Protein AF-A0A7V8VI60-F1 (afdb_monomer_lite)

Structure (mmCIF, N/CA/C/O backbone):
data_AF-A0A7V8VI60-F1
#
_entry.id   AF-A0A7V8VI60-F1
#
loop_
_atom_site.group_PDB
_atom_site.id
_atom_site.type_symbol
_atom_site.label_atom_id
_atom_site.label_alt_id
_atom_site.label_comp_id
_atom_site.label_asym_id
_atom_site.label_entity_id
_atom_site.label_seq_id
_atom_site.pdbx_PDB_ins_code
_atom_site.Cartn_x
_atom_site.Cartn_y
_atom_site.Cartn_z
_atom_site.occupancy
_atom_site.B_iso_or_equiv
_atom_site.auth_seq_id
_atom_site.auth_comp_id
_atom_site.auth_asym_id
_atom_site.auth_atom_id
_atom_site.pdbx_PDB_model_num
ATOM 1 N N . GLY A 1 1 ? 28.526 -12.604 1.027 1.00 31.72 1 GLY A N 1
ATOM 2 C CA . GLY A 1 1 ? 28.365 -12.811 -0.422 1.00 31.72 1 GLY A CA 1
ATOM 3 C C . GLY A 1 1 ? 26.892 -12.717 -0.727 1.00 31.72 1 GLY A C 1
ATOM 4 O O . GLY A 1 1 ? 26.138 -13.448 -0.111 1.00 31.72 1 GLY A O 1
ATOM 5 N N . GLY A 1 2 ? 26.497 -11.759 -1.559 1.00 35.31 2 GLY A N 1
ATOM 6 C CA . GLY A 1 2 ? 25.104 -11.346 -1.760 1.00 35.31 2 GLY A CA 1
ATOM 7 C C . GLY A 1 2 ? 25.076 -9.830 -1.898 1.00 35.31 2 GLY A C 1
ATOM 8 O O . GLY A 1 2 ? 24.740 -9.127 -0.954 1.00 35.31 2 GLY A O 1
ATOM 9 N N . GLY A 1 3 ? 25.622 -9.332 -3.011 1.00 32.50 3 GLY A N 1
ATOM 10 C CA . GLY A 1 3 ? 25.803 -7.905 -3.253 1.00 32.50 3 GLY A CA 1
ATOM 11 C C . GLY A 1 3 ? 24.458 -7.230 -3.470 1.00 32.50 3 GLY A C 1
ATOM 12 O O . GLY A 1 3 ? 23.888 -7.328 -4.548 1.00 32.50 3 GLY A O 1
ATOM 13 N N . VAL A 1 4 ? 23.960 -6.555 -2.440 1.00 41.12 4 VAL A N 1
ATOM 14 C CA . VAL A 1 4 ? 22.819 -5.651 -2.553 1.00 41.12 4 VAL A CA 1
ATOM 15 C C . VAL A 1 4 ? 23.337 -4.352 -3.168 1.00 41.12 4 VAL A C 1
ATOM 17 O O . VAL A 1 4 ? 24.054 -3.601 -2.511 1.00 41.12 4 VAL A O 1
ATOM 20 N N . SER A 1 5 ? 23.0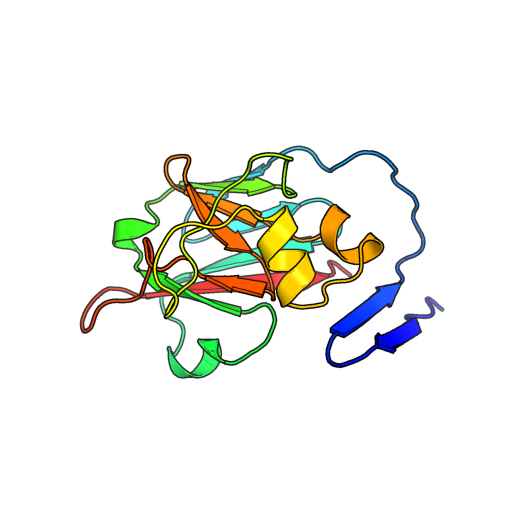22 -4.106 -4.441 1.00 39.38 5 SER A N 1
ATOM 21 C CA . SER A 1 5 ? 23.347 -2.836 -5.094 1.00 39.38 5 SER A CA 1
ATOM 22 C C . SER A 1 5 ? 22.172 -1.877 -4.917 1.00 39.38 5 SER A C 1
ATOM 24 O O . SER A 1 5 ? 21.058 -2.164 -5.359 1.00 39.38 5 SER A O 1
ATOM 26 N N . ALA A 1 6 ? 22.411 -0.766 -4.220 1.00 37.47 6 ALA A N 1
ATOM 27 C CA . ALA A 1 6 ? 21.451 0.319 -4.072 1.00 37.47 6 ALA A CA 1
ATOM 28 C C . ALA A 1 6 ? 21.671 1.317 -5.213 1.00 37.47 6 ALA A C 1
ATOM 30 O O . ALA A 1 6 ? 22.676 2.027 -5.235 1.00 37.47 6 ALA A O 1
ATOM 31 N N . ILE A 1 7 ? 20.740 1.372 -6.163 1.00 48.44 7 ILE A N 1
ATOM 32 C CA . ILE A 1 7 ? 20.750 2.409 -7.200 1.00 48.44 7 ILE A CA 1
ATOM 33 C C . ILE A 1 7 ? 19.822 3.519 -6.714 1.00 48.44 7 ILE A C 1
ATOM 35 O O . ILE A 1 7 ? 18.622 3.302 -6.535 1.00 48.44 7 ILE A O 1
ATOM 39 N N . CYS A 1 8 ? 20.402 4.685 -6.437 1.00 34.09 8 CYS A N 1
ATOM 40 C CA . CYS A 1 8 ? 19.669 5.879 -6.040 1.00 34.09 8 CYS A CA 1
ATOM 41 C C . CYS A 1 8 ? 19.384 6.705 -7.297 1.00 34.09 8 CYS A C 1
ATOM 43 O O . CYS A 1 8 ? 20.274 7.379 -7.811 1.00 34.09 8 CYS A O 1
ATOM 45 N N . GLU A 1 9 ? 18.151 6.650 -7.794 1.00 41.59 9 GLU A N 1
ATOM 46 C CA . GLU A 1 9 ? 17.659 7.601 -8.793 1.00 41.59 9 GLU A CA 1
ATOM 47 C C . GLU A 1 9 ? 16.577 8.461 -8.134 1.00 41.59 9 GLU A C 1
ATOM 49 O O . GLU A 1 9 ? 15.526 7.969 -7.725 1.00 41.59 9 GLU A O 1
ATOM 54 N N . SER A 1 10 ? 16.874 9.754 -7.980 1.00 42.53 10 SER A N 1
ATOM 55 C CA . SER A 1 10 ? 15.921 10.826 -7.655 1.00 42.53 10 SER A CA 1
ATOM 56 C C . SER A 1 10 ? 14.887 10.493 -6.562 1.00 42.53 10 SER A C 1
ATOM 58 O O . SER A 1 10 ? 13.686 10.655 -6.770 1.00 42.53 10 SER A O 1
ATOM 60 N N . GLY A 1 11 ? 15.343 10.034 -5.390 1.00 53.34 11 GLY A N 1
ATOM 61 C CA . GLY A 1 11 ? 14.484 9.778 -4.222 1.00 53.34 11 GLY A CA 1
ATOM 62 C C . GLY A 1 11 ? 13.879 8.371 -4.137 1.00 53.34 11 GLY A C 1
ATOM 63 O O . GLY A 1 11 ? 13.184 8.077 -3.167 1.00 53.34 11 GLY A O 1
ATOM 64 N N . TRP A 1 12 ? 14.175 7.487 -5.094 1.00 53.03 12 TRP A N 1
ATOM 65 C CA . TRP A 1 12 ? 13.816 6.069 -5.044 1.00 53.03 12 TRP A CA 1
ATOM 66 C C . TRP A 1 12 ? 15.060 5.220 -4.771 1.00 53.03 12 TRP A C 1
ATOM 68 O O . TRP A 1 12 ? 16.026 5.256 -5.532 1.00 53.03 12 TRP A O 1
ATOM 78 N N . VAL A 1 13 ? 15.033 4.430 -3.694 1.00 52.41 13 VAL A N 1
ATOM 79 C CA . VAL A 1 13 ? 16.057 3.409 -3.432 1.00 52.41 13 VAL A CA 1
ATOM 80 C C . VAL A 1 13 ? 15.599 2.107 -4.083 1.00 52.41 13 VAL A C 1
ATOM 82 O O . VAL A 1 13 ? 14.622 1.500 -3.644 1.00 52.41 13 VAL A O 1
ATOM 85 N N . ARG A 1 14 ? 16.286 1.680 -5.147 1.00 51.75 14 ARG A N 1
ATOM 86 C CA . ARG A 1 14 ? 16.085 0.359 -5.758 1.00 51.75 14 ARG A CA 1
ATOM 87 C C . ARG A 1 14 ? 17.086 -0.621 -5.160 1.00 51.75 14 ARG A C 1
ATOM 89 O O . ARG A 1 14 ? 18.289 -0.393 -5.247 1.00 51.75 14 ARG A O 1
ATOM 96 N N . PHE A 1 15 ? 16.581 -1.724 -4.621 1.00 47.84 15 PHE A N 1
ATOM 97 C CA . PHE A 1 15 ? 17.372 -2.910 -4.318 1.00 47.84 15 PHE A CA 1
ATOM 98 C C . PHE A 1 15 ? 17.281 -3.854 -5.515 1.00 47.84 15 PHE A C 1
ATOM 100 O O . PHE A 1 15 ? 16.183 -4.213 -5.941 1.00 47.84 15 PHE A O 1
ATOM 107 N N . GLU A 1 16 ? 18.420 -4.198 -6.106 1.00 46.97 16 GLU A N 1
ATOM 108 C CA . GLU A 1 16 ? 18.479 -5.157 -7.204 1.00 46.97 16 GLU A CA 1
ATOM 109 C C . GLU A 1 16 ? 18.753 -6.552 -6.635 1.00 46.97 16 GLU A C 1
ATOM 111 O O . GLU A 1 16 ? 19.881 -6.876 -6.269 1.00 46.97 16 GLU A O 1
ATOM 116 N N . VAL A 1 17 ? 17.698 -7.359 -6.504 1.00 46.59 17 VAL A N 1
ATOM 117 C CA . VAL A 1 17 ? 17.804 -8.782 -6.165 1.00 46.59 17 VAL A CA 1
ATOM 118 C C . VAL A 1 17 ? 17.837 -9.571 -7.474 1.00 46.59 17 VAL A C 1
ATOM 120 O O . VAL A 1 17 ? 17.037 -9.355 -8.386 1.00 46.59 17 VAL A O 1
ATOM 123 N N . ALA A 1 18 ? 18.841 -10.435 -7.612 1.00 38.41 18 ALA A N 1
ATOM 124 C CA . ALA A 1 18 ? 19.068 -11.230 -8.809 1.00 38.41 18 ALA A CA 1
ATOM 125 C C . ALA A 1 18 ? 18.001 -12.331 -8.933 1.00 38.41 18 ALA A C 1
ATOM 127 O O . ALA A 1 18 ? 18.099 -13.371 -8.288 1.00 38.41 18 ALA A O 1
ATOM 128 N N . GLY A 1 19 ? 16.999 -12.115 -9.784 1.00 43.72 19 GLY A N 1
ATOM 129 C CA . GLY A 1 19 ? 15.991 -13.131 -10.078 1.00 43.72 19 GLY A CA 1
ATOM 130 C C . GLY A 1 19 ? 14.897 -12.620 -11.003 1.00 43.72 19 GLY A C 1
ATOM 131 O O . GLY A 1 19 ? 13.819 -12.252 -10.557 1.00 43.72 19 GLY A O 1
ATOM 132 N N . LEU A 1 20 ? 15.170 -12.596 -12.309 1.00 44.03 20 LEU A N 1
ATOM 133 C CA . LEU A 1 20 ? 14.163 -12.359 -13.346 1.00 44.03 20 LEU A CA 1
ATOM 134 C C . LEU A 1 20 ? 13.043 -13.409 -13.249 1.00 44.03 20 LEU A C 1
ATOM 136 O O . LEU A 1 20 ? 13.142 -14.488 -13.828 1.00 44.03 20 LEU A O 1
ATOM 140 N N . VAL A 1 21 ? 11.954 -13.076 -12.561 1.00 49.62 21 VAL A N 1
ATOM 141 C CA . VAL A 1 21 ? 10.646 -13.673 -12.828 1.00 49.62 21 VAL A CA 1
ATOM 142 C C . VAL A 1 21 ? 9.832 -12.650 -13.616 1.00 49.62 21 VAL A C 1
ATOM 144 O O . VAL A 1 21 ? 9.389 -11.632 -13.096 1.00 49.62 21 VAL A O 1
ATOM 147 N N . ASP A 1 22 ? 9.688 -12.893 -14.919 1.00 53.84 22 ASP A N 1
ATOM 148 C CA . ASP A 1 22 ? 8.960 -12.018 -15.859 1.00 53.84 22 ASP A CA 1
ATOM 149 C C . ASP A 1 22 ? 7.425 -12.101 -15.670 1.00 53.84 22 ASP A C 1
ATOM 151 O O . ASP A 1 22 ? 6.651 -11.389 -16.309 1.00 53.84 22 ASP A O 1
ATOM 155 N N . ALA A 1 23 ? 6.965 -12.960 -14.754 1.00 63.12 23 ALA A N 1
ATOM 156 C CA . ALA A 1 23 ? 5.566 -13.106 -14.384 1.00 63.12 23 ALA A CA 1
ATOM 157 C C . ALA A 1 23 ? 5.241 -12.290 -13.126 1.00 63.12 23 ALA A C 1
ATOM 159 O O . ALA A 1 23 ? 5.907 -12.411 -12.097 1.00 63.12 23 ALA A O 1
ATOM 160 N N . ALA A 1 24 ? 4.173 -11.489 -13.195 1.00 70.94 24 ALA A N 1
ATOM 161 C CA . ALA A 1 24 ? 3.625 -10.826 -12.017 1.00 70.94 24 ALA A CA 1
ATOM 162 C C . ALA A 1 24 ? 3.246 -11.879 -10.954 1.00 70.94 24 ALA A C 1
ATOM 164 O O . ALA A 1 24 ? 2.625 -12.889 -11.304 1.00 70.94 24 ALA A O 1
ATOM 165 N N . PRO A 1 25 ? 3.588 -11.667 -9.670 1.00 82.56 25 PRO A N 1
ATOM 166 C CA . PRO A 1 25 ? 3.228 -12.597 -8.612 1.00 82.56 25 PRO A CA 1
ATOM 167 C C . PRO A 1 25 ? 1.706 -12.730 -8.503 1.00 82.56 25 PRO A C 1
ATOM 169 O O . PRO A 1 25 ? 0.955 -11.780 -8.749 1.00 82.56 25 PRO A O 1
ATOM 172 N N . ALA A 1 26 ? 1.251 -13.922 -8.115 1.00 86.12 26 ALA A N 1
ATOM 173 C CA . ALA A 1 26 ? -0.162 -14.163 -7.867 1.00 86.12 26 ALA A CA 1
ATOM 174 C C . ALA A 1 26 ? -0.675 -13.238 -6.741 1.00 86.12 26 ALA A C 1
ATOM 176 O O . ALA A 1 26 ? 0.052 -13.006 -5.772 1.00 86.12 26 ALA A O 1
ATOM 177 N N . PRO A 1 27 ? -1.912 -12.715 -6.841 1.00 92.94 27 PRO A N 1
ATOM 178 C CA . PRO A 1 27 ? -2.542 -11.991 -5.744 1.00 92.94 27 PRO A CA 1
ATOM 179 C C . PRO A 1 27 ? -2.634 -12.853 -4.485 1.00 92.94 27 PRO A C 1
ATOM 181 O O . PRO A 1 27 ? -2.988 -14.030 -4.564 1.00 92.94 27 PRO A O 1
ATOM 184 N N . VAL A 1 28 ? -2.370 -12.254 -3.328 1.00 95.19 28 VAL A N 1
ATOM 185 C CA . VAL A 1 28 ? -2.430 -12.926 -2.028 1.00 95.19 28 VAL A CA 1
ATOM 186 C C . VAL A 1 28 ? -3.505 -12.285 -1.169 1.00 95.19 28 VAL A C 1
ATOM 188 O O . VAL A 1 28 ? -3.614 -11.067 -1.093 1.00 95.19 28 VAL A O 1
ATOM 191 N N . GLN A 1 29 ? -4.316 -13.111 -0.516 1.00 96.19 29 GLN A N 1
ATOM 192 C CA . GLN A 1 29 ? -5.280 -12.642 0.474 1.00 96.19 29 GLN A CA 1
ATOM 193 C C . GLN A 1 29 ? -4.591 -12.547 1.834 1.00 96.19 29 GLN A C 1
ATOM 195 O O . GLN A 1 29 ? -3.987 -13.519 2.284 1.00 96.19 29 GLN A O 1
ATOM 200 N N . MET A 1 30 ? -4.714 -11.400 2.491 1.00 95.56 30 MET A N 1
ATOM 201 C CA . MET A 1 30 ? -4.119 -11.124 3.795 1.00 95.56 30 MET A CA 1
ATOM 202 C C . MET A 1 30 ? -5.215 -10.717 4.782 1.00 95.56 30 MET A C 1
ATOM 204 O O . MET A 1 30 ? -6.104 -9.931 4.446 1.00 95.56 30 MET A O 1
ATOM 208 N N . SER A 1 31 ? -5.158 -11.257 5.998 1.00 94.38 31 SER A N 1
ATOM 209 C CA . SER A 1 31 ? -5.986 -10.784 7.111 1.00 94.38 31 SER A CA 1
ATOM 210 C C . SER A 1 31 ? -5.477 -9.437 7.624 1.00 94.38 31 SER A C 1
ATOM 212 O O . SER A 1 31 ? -4.294 -9.128 7.513 1.00 94.38 31 SER A O 1
ATOM 214 N N . VAL A 1 32 ? -6.365 -8.637 8.201 1.00 90.94 32 VAL A N 1
ATOM 215 C CA . VAL A 1 32 ? -6.032 -7.350 8.814 1.00 90.94 32 VAL A CA 1
ATOM 216 C C . VAL A 1 32 ? -6.493 -7.389 10.274 1.00 90.94 32 VAL A C 1
ATOM 218 O O . VAL A 1 32 ? -7.701 -7.449 10.509 1.00 90.94 32 VAL A O 1
ATOM 221 N N . PRO A 1 33 ? -5.568 -7.368 11.254 1.00 93.44 33 PRO A N 1
ATOM 222 C CA . PRO A 1 33 ? -4.105 -7.398 11.109 1.00 93.44 33 PRO A CA 1
ATOM 223 C C . PRO A 1 33 ? -3.568 -8.737 10.569 1.00 93.44 33 PRO A C 1
ATOM 225 O O . PRO A 1 33 ? -4.231 -9.772 10.663 1.00 93.44 33 PRO A O 1
ATOM 228 N N . GLY A 1 34 ? -2.353 -8.720 10.018 1.00 93.50 34 GLY A N 1
ATOM 229 C CA . GLY A 1 34 ? -1.706 -9.898 9.439 1.00 93.50 34 GLY A CA 1
ATOM 230 C C . GLY A 1 34 ? -0.475 -9.567 8.600 1.00 93.50 34 GLY A C 1
ATOM 231 O O . GLY A 1 34 ? -0.044 -8.419 8.522 1.00 93.50 34 GLY A O 1
ATOM 232 N N . GLU A 1 35 ? 0.095 -10.584 7.966 1.00 95.00 35 GLU A N 1
ATOM 233 C CA . GLU A 1 35 ? 1.254 -10.456 7.083 1.00 95.00 35 GLU A CA 1
ATOM 234 C C . GLU A 1 35 ? 1.113 -11.369 5.866 1.00 95.00 35 GLU A C 1
ATOM 236 O O . GLU A 1 35 ? 0.395 -12.373 5.894 1.00 95.00 35 GLU A O 1
ATOM 241 N N . CYS A 1 36 ? 1.778 -11.009 4.772 1.00 94.06 36 CYS A N 1
ATOM 242 C CA . CYS A 1 36 ? 1.865 -11.843 3.585 1.00 94.06 36 CYS A CA 1
ATOM 243 C C . CYS A 1 36 ? 3.112 -11.523 2.756 1.00 94.06 36 CYS A C 1
ATOM 245 O O . CYS A 1 36 ? 3.767 -10.495 2.937 1.00 94.06 36 CYS A O 1
ATOM 247 N N . ARG A 1 37 ? 3.410 -12.402 1.795 1.00 92.69 37 ARG A N 1
ATOM 248 C CA . ARG A 1 37 ? 4.459 -12.190 0.799 1.00 92.69 37 ARG A CA 1
ATOM 249 C C . ARG A 1 37 ? 3.854 -12.083 -0.596 1.00 92.69 37 ARG A C 1
ATOM 251 O O . ARG A 1 37 ? 3.107 -12.965 -1.005 1.00 92.69 37 ARG A O 1
ATOM 258 N N . VAL A 1 38 ? 4.224 -11.044 -1.342 1.00 90.31 38 VAL A N 1
ATOM 259 C CA . VAL A 1 38 ? 3.839 -10.844 -2.747 1.00 90.31 38 VAL A CA 1
ATOM 260 C C . VAL A 1 38 ? 5.094 -10.636 -3.597 1.00 90.31 38 VAL A C 1
ATOM 262 O O . VAL A 1 38 ? 5.773 -9.614 -3.519 1.00 90.31 38 VAL A O 1
ATOM 265 N N . GLY A 1 39 ? 5.452 -11.643 -4.395 1.00 88.19 39 GLY A N 1
ATOM 266 C CA . GLY A 1 39 ? 6.731 -11.650 -5.111 1.00 88.19 39 GLY A CA 1
ATOM 267 C C . GLY A 1 39 ? 7.917 -11.563 -4.143 1.00 88.19 39 GLY A C 1
ATOM 268 O O . GLY A 1 39 ? 8.111 -12.444 -3.301 1.00 88.19 39 GLY A O 1
ATOM 269 N N . GLU A 1 40 ? 8.700 -10.493 -4.259 1.00 86.06 40 GLU A N 1
ATOM 270 C CA . GLU A 1 40 ? 9.863 -10.206 -3.406 1.00 86.06 40 GLU A CA 1
ATOM 271 C C . GLU A 1 40 ? 9.544 -9.287 -2.223 1.00 86.06 40 GLU A C 1
ATOM 273 O O . GLU A 1 40 ? 10.453 -8.852 -1.529 1.00 86.06 40 GLU A O 1
ATOM 278 N N . TRP A 1 41 ? 8.272 -8.973 -1.981 1.00 90.31 41 TRP A N 1
ATOM 279 C CA . TRP A 1 41 ? 7.874 -8.062 -0.915 1.00 90.31 41 TRP A CA 1
ATOM 280 C C . TRP A 1 41 ? 7.219 -8.799 0.233 1.00 90.31 41 TRP A C 1
ATOM 282 O O . TRP A 1 41 ? 6.336 -9.630 0.026 1.00 90.31 41 TRP A O 1
ATOM 292 N N . GLU A 1 42 ? 7.608 -8.427 1.441 1.00 92.69 42 GLU A N 1
ATOM 293 C 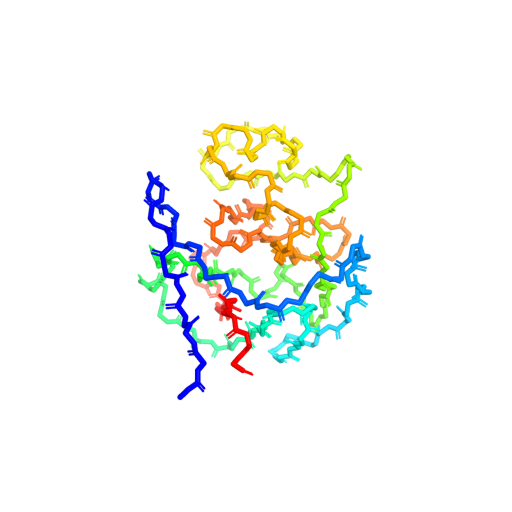CA . GLU A 1 42 ? 6.888 -8.741 2.661 1.00 92.69 42 GLU A CA 1
ATOM 294 C C . GLU A 1 42 ? 6.008 -7.545 3.021 1.00 92.69 42 GLU A C 1
ATOM 296 O O . GLU A 1 42 ? 6.492 -6.411 3.112 1.00 92.69 42 GLU A O 1
ATOM 301 N N . VAL A 1 43 ? 4.711 -7.801 3.175 1.00 93.31 43 VAL A N 1
ATOM 302 C CA . VAL A 1 43 ? 3.710 -6.798 3.527 1.00 93.31 43 VAL A CA 1
ATOM 303 C C . VAL A 1 43 ? 3.108 -7.165 4.869 1.00 93.31 43 VAL A C 1
ATOM 305 O O . VAL A 1 43 ? 2.636 -8.286 5.047 1.00 93.31 43 VAL A O 1
ATOM 308 N N . THR A 1 44 ? 3.101 -6.217 5.801 1.00 93.12 44 THR A N 1
ATOM 309 C CA . THR A 1 44 ? 2.519 -6.400 7.136 1.00 93.12 44 THR A CA 1
ATOM 310 C C . THR A 1 44 ? 1.449 -5.352 7.402 1.00 93.12 44 THR A C 1
ATOM 312 O O . THR A 1 44 ? 1.535 -4.230 6.907 1.00 93.12 44 THR A O 1
ATOM 315 N N . ALA A 1 45 ? 0.437 -5.727 8.179 1.00 92.25 45 ALA A N 1
ATOM 316 C CA . ALA A 1 45 ? -0.650 -4.890 8.662 1.00 92.25 45 ALA A CA 1
ATOM 317 C C . ALA A 1 45 ? -0.752 -5.059 10.180 1.00 92.25 45 ALA A C 1
ATOM 319 O O . ALA A 1 45 ? -1.154 -6.119 10.661 1.00 92.25 45 ALA A O 1
ATOM 320 N N . GLN A 1 46 ? -0.384 -4.031 10.941 1.00 88.62 46 GLN A N 1
ATOM 321 C CA . GLN A 1 46 ? -0.353 -4.087 12.403 1.00 88.62 46 GLN A CA 1
ATOM 322 C C . GLN A 1 46 ? -1.317 -3.067 13.012 1.00 88.62 46 GLN A C 1
ATOM 324 O O . GLN A 1 46 ? -1.318 -1.893 12.632 1.00 88.62 46 GLN A O 1
ATOM 329 N N . LEU A 1 47 ? -2.147 -3.529 13.955 1.00 83.69 47 LEU A N 1
ATOM 330 C CA . LEU A 1 47 ? -2.996 -2.658 14.770 1.00 83.69 47 LEU A CA 1
ATOM 331 C C . LEU A 1 47 ? -2.108 -1.825 15.693 1.00 83.69 47 LEU A C 1
ATOM 333 O O . LEU A 1 47 ? -1.178 -2.360 16.294 1.00 83.69 47 LEU A O 1
ATOM 337 N N . ARG A 1 48 ? -2.438 -0.536 15.823 1.00 71.50 48 ARG A N 1
ATOM 338 C CA . ARG A 1 48 ? -1.629 0.480 16.511 1.00 71.50 48 ARG A CA 1
ATOM 339 C C . ARG A 1 48 ? -0.239 0.663 15.908 1.00 71.50 48 ARG A C 1
ATOM 341 O O . ARG A 1 48 ? 0.751 0.121 16.389 1.00 71.50 48 ARG A O 1
ATOM 348 N N . GLY A 1 49 ? -0.157 1.566 14.942 1.00 57.59 49 GLY A N 1
ATOM 349 C CA . GLY A 1 49 ? 1.075 2.310 14.709 1.00 57.59 49 GLY A CA 1
ATOM 350 C C . GLY A 1 49 ? 0.894 3.772 15.094 1.00 57.59 49 GLY A C 1
ATOM 351 O O . GLY A 1 49 ? -0.214 4.311 15.028 1.00 57.59 49 GLY A O 1
ATOM 352 N N . ASP A 1 50 ? 1.984 4.400 15.523 1.00 58.69 50 ASP A N 1
ATOM 353 C CA . ASP A 1 50 ? 2.039 5.847 15.695 1.00 58.69 50 ASP A CA 1
ATOM 354 C C . ASP A 1 50 ? 1.760 6.514 14.328 1.00 58.69 50 ASP A C 1
ATOM 356 O O . ASP A 1 50 ? 2.496 6.250 13.369 1.00 58.69 50 ASP A O 1
ATOM 360 N N . PRO A 1 51 ? 0.713 7.358 14.200 1.00 56.62 51 PRO A N 1
ATOM 361 C CA . PRO A 1 51 ? 0.414 8.080 12.963 1.00 56.62 51 PRO A CA 1
ATOM 362 C C . PRO A 1 51 ? 1.599 8.901 12.442 1.00 56.62 51 PRO A C 1
ATOM 364 O O . PRO A 1 51 ? 1.680 9.155 11.240 1.00 56.62 51 PRO A O 1
ATOM 367 N N . SER A 1 52 ? 2.533 9.288 13.321 1.00 59.09 52 SER A N 1
ATOM 368 C CA . SER A 1 52 ? 3.754 10.012 12.960 1.00 59.09 52 SER A CA 1
ATOM 369 C C . SER A 1 52 ? 4.660 9.225 12.001 1.00 59.09 52 SER A C 1
ATOM 371 O O . SER A 1 52 ? 5.397 9.823 11.217 1.00 59.09 52 SER A O 1
ATOM 373 N N . LEU A 1 53 ? 4.559 7.890 11.986 1.00 55.16 53 LEU A N 1
ATOM 374 C CA . LEU A 1 53 ? 5.380 7.021 11.142 1.00 55.16 53 LEU A CA 1
ATOM 375 C C . LEU A 1 53 ? 4.964 7.043 9.664 1.00 55.16 53 LEU A C 1
ATOM 377 O O . LEU A 1 53 ? 5.780 6.688 8.809 1.00 55.16 53 LEU A O 1
ATOM 381 N N . ALA A 1 54 ? 3.742 7.498 9.343 1.00 56.25 54 ALA A N 1
ATOM 382 C CA . ALA A 1 54 ? 3.177 7.541 7.985 1.00 56.25 54 ALA A CA 1
ATOM 383 C C . ALA A 1 54 ? 3.980 8.400 6.985 1.00 56.25 54 ALA A C 1
ATOM 385 O O . ALA A 1 54 ? 3.746 8.318 5.781 1.00 56.25 54 ALA A O 1
ATOM 386 N N . ALA A 1 55 ? 4.933 9.205 7.463 1.00 56.88 55 ALA A N 1
ATOM 387 C CA . ALA A 1 55 ? 5.851 9.972 6.625 1.00 56.88 55 ALA A CA 1
ATOM 388 C C . ALA A 1 55 ? 6.997 9.130 6.019 1.00 56.88 55 ALA A C 1
ATOM 390 O O . ALA A 1 55 ? 7.758 9.637 5.194 1.00 56.88 55 ALA A O 1
ATOM 391 N N . THR A 1 56 ? 7.141 7.860 6.411 1.00 63.91 56 THR A N 1
ATOM 392 C CA . THR A 1 56 ? 8.235 6.988 5.959 1.00 63.91 56 THR A CA 1
ATOM 393 C C . THR A 1 56 ? 7.874 6.276 4.645 1.00 63.91 56 THR A C 1
ATOM 395 O O . THR A 1 56 ? 6.801 5.672 4.559 1.00 63.91 56 THR A O 1
ATOM 398 N N . PRO A 1 57 ? 8.749 6.271 3.617 1.00 67.50 57 PRO A N 1
ATOM 399 C CA . PRO A 1 57 ? 8.512 5.509 2.392 1.00 67.50 57 PRO A CA 1
ATOM 400 C C . PRO A 1 57 ? 8.264 4.024 2.679 1.00 67.50 57 PRO A C 1
ATOM 402 O O . PRO A 1 57 ? 9.003 3.396 3.431 1.00 67.50 57 PRO A O 1
ATOM 405 N N . GLY A 1 58 ? 7.227 3.453 2.064 1.00 73.69 58 GLY A N 1
ATOM 406 C CA . GLY A 1 58 ? 6.858 2.051 2.289 1.00 73.69 58 GLY A CA 1
ATOM 407 C C . GLY A 1 58 ? 6.041 1.813 3.560 1.00 73.69 58 GLY A C 1
ATOM 408 O O . GLY A 1 58 ? 5.764 0.659 3.868 1.00 73.69 58 GLY A O 1
ATOM 409 N N . LEU A 1 59 ? 5.603 2.874 4.243 1.00 79.75 59 LEU A N 1
ATOM 410 C CA . LEU A 1 59 ? 4.685 2.819 5.377 1.00 79.75 59 LEU A CA 1
ATOM 411 C C . LEU A 1 59 ? 3.422 3.643 5.082 1.00 79.75 59 LEU A C 1
ATOM 413 O O . LEU A 1 59 ? 3.480 4.661 4.392 1.00 79.75 59 LEU A O 1
ATOM 417 N N . ALA A 1 60 ? 2.268 3.201 5.578 1.00 81.44 60 ALA A N 1
ATOM 418 C CA . ALA A 1 60 ? 1.031 3.977 5.537 1.00 81.44 60 ALA A CA 1
ATOM 419 C C . ALA A 1 60 ? 0.154 3.731 6.766 1.00 81.44 60 ALA A C 1
ATOM 421 O O . ALA A 1 60 ? -0.035 2.585 7.160 1.00 81.44 60 ALA A O 1
AT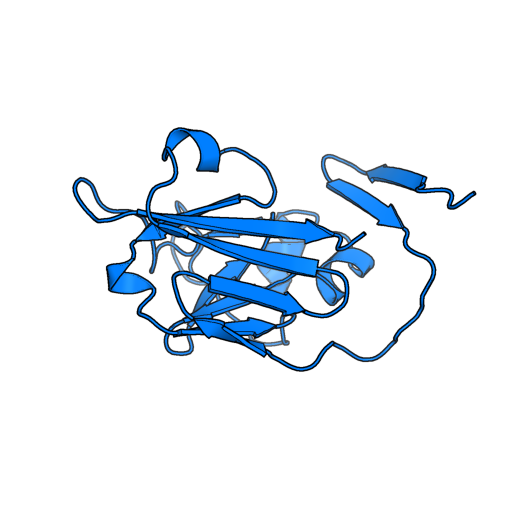OM 422 N N . GLY A 1 61 ? -0.417 4.801 7.327 1.00 81.06 61 GLY A N 1
ATOM 423 C CA . GLY A 1 61 ? -1.487 4.726 8.326 1.00 81.06 61 GLY A CA 1
ATOM 424 C C . GLY A 1 61 ? -2.859 4.817 7.657 1.00 81.06 61 GLY A C 1
ATOM 425 O O . GLY A 1 61 ? -3.101 5.755 6.895 1.00 81.06 61 GLY A O 1
ATOM 426 N N . LEU A 1 62 ? -3.732 3.841 7.909 1.00 84.00 62 LEU A N 1
ATOM 427 C CA . LEU A 1 62 ? -5.083 3.767 7.346 1.00 84.00 62 LEU A CA 1
ATOM 428 C C . LEU A 1 62 ? -6.120 3.551 8.453 1.00 84.00 62 LEU A C 1
ATOM 430 O O . LEU A 1 62 ? -5.797 3.064 9.539 1.00 84.00 62 LEU A O 1
ATOM 434 N N . ASP A 1 63 ? -7.369 3.899 8.152 1.00 86.44 63 ASP A N 1
ATOM 435 C CA . ASP A 1 63 ? -8.527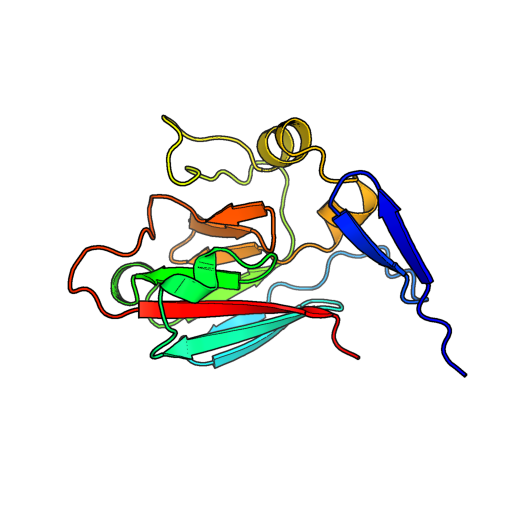 3.586 8.991 1.00 86.44 63 ASP A CA 1
ATOM 436 C C . ASP A 1 63 ? -8.857 2.082 8.923 1.00 86.44 63 ASP A C 1
ATOM 438 O O . ASP A 1 63 ? -9.091 1.530 7.842 1.00 86.44 63 ASP A O 1
ATOM 442 N N . VAL A 1 64 ? -8.870 1.410 10.080 1.00 86.06 64 VAL A N 1
ATOM 443 C CA . VAL A 1 64 ? -9.165 -0.033 10.189 1.00 86.06 64 VAL A CA 1
ATOM 444 C C . VAL A 1 64 ? -10.579 -0.362 9.715 1.00 86.06 64 VAL A C 1
ATOM 446 O O . VAL A 1 64 ? -10.785 -1.369 9.033 1.00 86.06 64 VAL A O 1
ATOM 449 N N . GLY A 1 65 ? -11.557 0.476 10.061 1.00 84.81 65 GLY A N 1
ATOM 450 C CA . GLY A 1 65 ? -12.959 0.274 9.707 1.00 84.81 65 GLY A CA 1
ATOM 451 C C . GLY A 1 65 ? -13.188 0.361 8.200 1.00 84.81 65 GLY A C 1
ATOM 452 O O . GLY A 1 65 ? -13.925 -0.451 7.641 1.00 84.81 65 GLY A O 1
ATOM 453 N N . ALA A 1 66 ? -12.508 1.293 7.530 1.00 88.69 66 ALA A N 1
ATOM 454 C CA . ALA A 1 66 ? -12.541 1.420 6.077 1.00 88.69 66 ALA A CA 1
ATOM 455 C C . ALA A 1 66 ? -11.813 0.263 5.374 1.00 88.69 66 ALA A C 1
ATOM 457 O O . ALA A 1 66 ? -12.281 -0.211 4.335 1.00 88.69 66 ALA A O 1
ATOM 458 N N . LEU A 1 67 ? -10.677 -0.192 5.922 1.00 91.06 67 LEU A N 1
ATOM 459 C CA . LEU A 1 67 ? -9.862 -1.262 5.333 1.00 91.06 67 LEU A CA 1
ATOM 460 C C . LEU A 1 67 ? -10.546 -2.636 5.426 1.00 91.06 67 LEU A C 1
ATOM 462 O O . LEU A 1 67 ? -10.451 -3.440 4.496 1.00 91.06 67 LEU A O 1
ATOM 466 N N . GLY A 1 68 ? -11.267 -2.886 6.520 1.00 91.06 68 GLY A N 1
ATOM 467 C CA . GLY A 1 68 ? -11.909 -4.165 6.806 1.00 91.06 68 GLY A CA 1
ATOM 468 C C . GLY A 1 68 ? -10.926 -5.235 7.292 1.00 91.06 68 GLY A C 1
ATOM 469 O O . GLY A 1 68 ? -9.758 -4.967 7.550 1.00 91.06 68 GLY A O 1
ATOM 470 N N . GLN A 1 69 ? -11.407 -6.475 7.428 1.00 91.69 69 GLN A N 1
ATOM 471 C CA . GLN A 1 69 ? -10.642 -7.581 8.035 1.00 91.69 69 GLN A CA 1
ATOM 472 C C . GLN A 1 69 ? -9.813 -8.398 7.033 1.00 91.69 69 GLN A C 1
ATOM 474 O O . GLN A 1 69 ? -9.042 -9.273 7.429 1.00 91.69 69 GLN A O 1
ATOM 479 N N . ARG A 1 70 ? -10.001 -8.174 5.728 1.00 94.81 70 ARG A N 1
ATOM 480 C CA . ARG A 1 70 ? -9.316 -8.912 4.663 1.00 94.81 70 ARG A CA 1
ATOM 481 C C . ARG A 1 70 ? -9.038 -8.004 3.479 1.00 94.81 70 ARG A C 1
ATOM 483 O O . ARG A 1 70 ? -9.931 -7.303 3.005 1.00 94.81 70 ARG A O 1
ATOM 490 N N . VAL A 1 71 ? -7.817 -8.094 2.973 1.00 96.75 71 VAL A N 1
ATOM 491 C CA . VAL A 1 71 ? -7.349 -7.356 1.802 1.00 96.75 71 VAL A CA 1
ATOM 492 C C . VAL A 1 71 ? -6.686 -8.299 0.809 1.00 96.75 71 VAL A C 1
ATOM 494 O O . VAL A 1 71 ? -6.172 -9.355 1.171 1.00 96.75 71 VAL A O 1
ATOM 497 N N . GLU A 1 72 ? -6.685 -7.904 -0.456 1.00 97.44 72 GLU A N 1
ATOM 498 C CA . GLU A 1 72 ? -5.866 -8.524 -1.490 1.00 97.44 72 GLU A CA 1
ATOM 499 C C . GLU A 1 72 ? -4.588 -7.702 -1.663 1.00 97.44 72 GLU A C 1
ATOM 501 O O . GLU A 1 72 ? -4.643 -6.487 -1.825 1.00 97.44 72 GLU A O 1
ATOM 506 N N . VAL A 1 73 ? -3.435 -8.357 -1.673 1.00 96.62 73 VAL A N 1
ATOM 507 C CA . VAL A 1 73 ? -2.145 -7.744 -1.978 1.00 96.62 73 VAL A CA 1
ATOM 508 C C . VAL A 1 73 ? -1.648 -8.307 -3.305 1.00 96.62 73 VAL A C 1
ATOM 510 O O . VAL A 1 73 ? -1.519 -9.519 -3.473 1.00 96.62 73 VAL A O 1
ATOM 513 N N . ARG A 1 74 ? -1.392 -7.432 -4.278 1.00 95.31 74 ARG A N 1
ATOM 514 C CA . ARG A 1 74 ? -0.947 -7.806 -5.631 1.00 95.31 74 ARG A CA 1
ATOM 515 C C . ARG A 1 74 ? -0.110 -6.711 -6.276 1.00 95.31 74 ARG A C 1
ATOM 517 O O . ARG A 1 74 ? -0.020 -5.613 -5.748 1.00 95.31 74 ARG A O 1
ATOM 524 N N . THR A 1 75 ? 0.447 -6.963 -7.454 1.00 93.06 75 THR A N 1
ATOM 525 C CA . THR A 1 75 ? 0.988 -5.886 -8.294 1.00 93.06 75 THR A CA 1
ATOM 526 C C . THR A 1 75 ? -0.134 -5.112 -8.988 1.00 93.06 75 THR A C 1
ATOM 528 O O . THR A 1 75 ? -1.259 -5.608 -9.158 1.00 93.06 75 THR A O 1
ATOM 531 N N . TRP A 1 76 ? 0.169 -3.889 -9.423 1.00 93.38 76 TRP A N 1
ATOM 532 C CA . TRP A 1 76 ? -0.788 -3.080 -10.179 1.00 93.38 76 TRP A CA 1
ATOM 533 C C . TRP A 1 76 ? -1.176 -3.739 -11.512 1.00 93.38 76 TRP A C 1
ATOM 535 O O . TRP A 1 76 ? -0.409 -4.493 -12.116 1.00 93.38 76 TRP A O 1
ATOM 545 N N . ARG A 1 77 ? -2.377 -3.418 -11.984 1.00 92.62 77 ARG A N 1
ATOM 546 C CA . ARG A 1 77 ? -2.927 -3.814 -13.282 1.00 92.62 77 ARG A CA 1
ATOM 547 C C . ARG A 1 77 ? -3.309 -2.568 -14.073 1.00 92.62 77 ARG A C 1
ATOM 549 O O . ARG A 1 77 ? -3.690 -1.542 -13.506 1.00 92.62 77 ARG A O 1
ATOM 556 N N . ALA A 1 78 ? -3.222 -2.654 -15.398 1.00 89.88 78 ALA A N 1
ATOM 557 C CA . ALA A 1 78 ? -3.713 -1.586 -16.262 1.00 89.88 78 ALA A CA 1
ATOM 558 C C . ALA A 1 78 ? -5.205 -1.337 -15.985 1.00 89.88 78 ALA A C 1
ATOM 560 O O . ALA A 1 78 ? -5.987 -2.279 -15.889 1.00 89.88 78 ALA A O 1
ATOM 561 N N . GLY A 1 79 ? -5.580 -0.067 -15.834 1.00 91.62 79 GLY A N 1
ATOM 562 C CA . GLY A 1 79 ? -6.940 0.326 -15.462 1.00 91.62 79 GLY A CA 1
ATOM 563 C C . GLY A 1 79 ? -7.188 0.453 -13.957 1.00 91.62 79 GLY A C 1
ATOM 564 O O . GLY A 1 79 ? -8.204 1.041 -13.595 1.00 91.62 79 GLY A O 1
ATOM 565 N N . ASP A 1 80 ? -6.272 0.005 -13.086 1.00 95.50 80 ASP A N 1
ATOM 566 C CA . ASP A 1 80 ? -6.380 0.275 -11.648 1.00 95.50 80 ASP A CA 1
ATOM 567 C C . ASP A 1 80 ? -6.458 1.785 -11.393 1.00 95.50 80 ASP A C 1
ATOM 569 O O . ASP A 1 80 ? -5.704 2.575 -11.979 1.00 95.50 80 ASP A O 1
ATOM 573 N N . ARG A 1 81 ? -7.361 2.182 -10.493 1.00 96.50 81 ARG A N 1
ATOM 574 C CA . ARG A 1 81 ? -7.582 3.579 -10.115 1.00 96.50 81 ARG A CA 1
ATOM 575 C C . ARG A 1 81 ? -7.460 3.767 -8.614 1.00 96.50 81 ARG A C 1
ATOM 577 O O . ARG A 1 81 ? -7.818 2.891 -7.835 1.00 96.50 81 ARG A O 1
ATOM 584 N N . ILE A 1 82 ? -7.009 4.952 -8.234 1.00 96.31 82 ILE A N 1
ATOM 585 C CA . ILE A 1 82 ? -6.892 5.396 -6.850 1.00 96.31 82 ILE A CA 1
ATOM 586 C C . ILE A 1 82 ? -7.394 6.835 -6.738 1.00 96.31 82 ILE A C 1
ATOM 588 O O . ILE A 1 82 ? -7.289 7.610 -7.691 1.00 96.31 82 ILE A O 1
ATOM 592 N N . ARG A 1 83 ? -7.931 7.207 -5.579 1.00 94.81 83 ARG A N 1
ATOM 593 C CA . ARG A 1 83 ? -8.110 8.607 -5.176 1.00 94.81 83 ARG A CA 1
ATOM 594 C C . ARG A 1 83 ? -6.970 8.950 -4.216 1.00 94.81 83 ARG A C 1
ATOM 596 O O . ARG A 1 83 ? -7.081 8.552 -3.062 1.00 94.81 83 ARG A O 1
ATOM 603 N N . PRO A 1 84 ? -5.854 9.563 -4.653 1.00 91.06 84 PRO A N 1
ATOM 604 C CA . PRO A 1 84 ? -4.718 9.819 -3.770 1.00 91.06 84 PRO A CA 1
ATOM 605 C C . PRO A 1 84 ? -5.086 10.807 -2.662 1.00 91.06 84 PRO A C 1
ATOM 607 O O . PRO A 1 84 ? -5.747 11.810 -2.931 1.00 91.06 84 PRO A O 1
ATOM 610 N N . LEU A 1 85 ? -4.616 10.547 -1.442 1.00 86.50 85 LEU A N 1
ATOM 611 C CA . LEU A 1 85 ? -4.795 11.443 -0.301 1.00 86.50 85 LEU A CA 1
ATOM 612 C C . LEU A 1 85 ? -4.330 12.872 -0.639 1.00 86.50 85 LEU A C 1
ATOM 614 O O . LEU A 1 85 ? -3.241 13.068 -1.183 1.00 86.50 85 LEU A O 1
ATOM 618 N N . GLY A 1 86 ? -5.162 13.870 -0.327 1.00 81.62 86 GLY A N 1
ATOM 619 C CA . GLY A 1 86 ? -4.851 15.288 -0.554 1.00 81.62 86 GLY A CA 1
ATOM 620 C C . GLY A 1 86 ? -4.963 15.767 -2.009 1.00 81.62 86 GLY A C 1
ATOM 621 O O . GLY A 1 86 ? -4.738 16.946 -2.276 1.00 81.62 86 GLY A O 1
ATOM 622 N N . MET A 1 87 ? -5.340 14.898 -2.953 1.00 80.19 87 MET A N 1
ATOM 623 C CA . MET A 1 87 ? -5.609 15.267 -4.347 1.00 80.19 87 MET A CA 1
ATOM 624 C C . MET A 1 87 ? -7.107 15.184 -4.656 1.00 80.19 87 MET A C 1
ATOM 626 O O . MET A 1 87 ? -7.816 14.303 -4.177 1.00 80.19 87 MET A O 1
ATOM 630 N N . ARG A 1 88 ? -7.607 16.087 -5.507 1.00 81.88 88 ARG A N 1
ATOM 631 C CA . ARG A 1 88 ? -8.993 16.021 -5.991 1.00 81.88 88 ARG A CA 1
ATOM 632 C C . ARG A 1 88 ? -9.114 15.025 -7.145 1.00 81.88 88 ARG A C 1
ATOM 634 O O . ARG A 1 88 ? -8.369 15.105 -8.117 1.00 81.88 88 ARG A O 1
ATOM 641 N N . GLY A 1 89 ? -10.117 14.152 -7.070 1.00 89.38 89 GLY A N 1
ATOM 642 C CA . GLY A 1 89 ? -10.488 13.238 -8.154 1.00 89.38 89 GLY A CA 1
ATOM 643 C C . GLY A 1 89 ? -9.816 11.865 -8.090 1.00 89.38 89 GLY A C 1
ATOM 644 O O . GLY A 1 89 ? -9.118 11.528 -7.141 1.00 89.38 89 GLY A O 1
ATOM 645 N N . THR A 1 90 ? -10.086 11.033 -9.098 1.00 92.94 90 THR A N 1
ATOM 646 C CA . THR A 1 90 ? -9.480 9.700 -9.230 1.00 92.94 90 THR A CA 1
ATOM 647 C C . THR A 1 90 ? -8.442 9.704 -10.339 1.00 92.94 90 THR A C 1
ATOM 649 O O . THR A 1 90 ? -8.612 10.375 -11.357 1.00 92.94 90 THR A O 1
ATOM 652 N N . LYS A 1 91 ? -7.396 8.902 -10.174 1.00 94.31 91 LYS A N 1
ATOM 653 C CA . LYS A 1 91 ? -6.293 8.776 -11.118 1.00 94.31 91 LYS A CA 1
ATOM 654 C C . LYS A 1 91 ? -6.032 7.316 -11.443 1.00 94.31 91 LYS A C 1
ATOM 656 O O . LYS A 1 91 ? -6.224 6.460 -10.581 1.00 94.31 91 LYS A O 1
ATOM 661 N N . THR A 1 92 ? -5.593 7.020 -12.665 1.00 96.69 92 THR A N 1
ATOM 662 C CA . THR A 1 92 ? -5.064 5.682 -12.950 1.00 96.69 92 THR A CA 1
ATOM 663 C C . THR A 1 92 ? -3.732 5.491 -12.224 1.00 96.69 92 THR A C 1
ATOM 665 O O . THR A 1 92 ? -2.985 6.453 -12.021 1.00 96.69 92 THR A O 1
ATOM 668 N N . LEU A 1 93 ? -3.400 4.256 -11.846 1.00 95.25 93 LEU A N 1
ATOM 669 C CA . LEU A 1 93 ? -2.083 3.972 -11.269 1.00 95.25 93 LEU A CA 1
ATOM 670 C C . LEU A 1 93 ? -0.955 4.263 -12.264 1.00 95.25 93 LEU A C 1
ATOM 672 O O . LEU A 1 93 ? 0.085 4.776 -11.866 1.00 95.25 93 LEU A O 1
ATOM 676 N N . GLY A 1 94 ? -1.184 4.033 -13.561 1.00 93.19 94 GLY A N 1
ATOM 677 C CA . GLY A 1 94 ? -0.231 4.377 -14.617 1.00 93.19 94 GLY A CA 1
ATOM 678 C C . GLY A 1 94 ? 0.138 5.861 -14.617 1.00 93.19 94 GLY A C 1
ATOM 679 O O . GLY A 1 94 ? 1.324 6.193 -14.580 1.00 93.19 94 GLY A O 1
ATOM 680 N N . ASP A 1 95 ? -0.863 6.743 -14.583 1.00 94.38 95 ASP A N 1
ATOM 681 C CA . ASP A 1 95 ? -0.622 8.184 -14.523 1.00 94.38 95 ASP A CA 1
ATOM 682 C C . ASP A 1 95 ? -0.015 8.579 -13.173 1.00 94.38 95 ASP A C 1
ATOM 684 O O . ASP A 1 95 ? 0.870 9.428 -13.120 1.00 94.38 95 ASP A O 1
ATOM 688 N N . LEU A 1 96 ? -0.467 7.995 -12.053 1.00 93.56 96 LEU A N 1
ATOM 689 C CA . LEU A 1 96 ? 0.122 8.254 -10.731 1.00 93.56 96 LEU A CA 1
ATOM 690 C C . LEU A 1 96 ? 1.626 7.955 -10.723 1.00 93.56 96 LEU A C 1
ATOM 692 O O . LEU A 1 96 ? 2.407 8.769 -10.237 1.00 93.56 96 LEU A O 1
ATOM 696 N N . PHE A 1 97 ? 2.034 6.819 -11.287 1.00 92.94 97 PH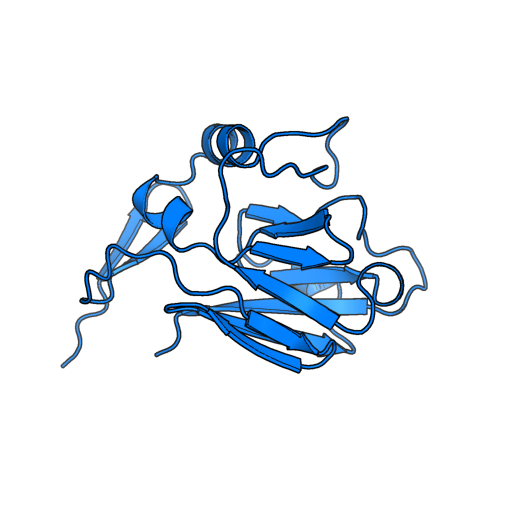E A N 1
ATOM 697 C CA . PHE A 1 97 ? 3.441 6.450 -11.389 1.00 92.94 97 PHE A CA 1
ATOM 698 C C . PHE A 1 97 ? 4.242 7.414 -12.256 1.00 92.94 97 PHE A C 1
ATOM 700 O O . PHE A 1 97 ? 5.394 7.692 -11.936 1.00 92.94 97 PHE A O 1
ATOM 707 N N . THR A 1 98 ? 3.653 7.916 -13.341 1.00 92.19 98 THR A N 1
ATOM 708 C CA . THR A 1 98 ? 4.299 8.913 -14.199 1.00 92.19 98 THR A CA 1
ATOM 709 C C . THR A 1 98 ? 4.526 10.223 -13.446 1.00 92.19 98 THR A C 1
ATOM 711 O O . THR A 1 98 ? 5.662 10.683 -13.401 1.00 92.19 98 THR A O 1
ATOM 714 N N . ASP A 1 99 ? 3.511 10.770 -12.771 1.00 90.62 99 ASP A N 1
ATOM 715 C CA . ASP A 1 99 ? 3.656 12.028 -12.017 1.00 90.62 99 ASP A CA 1
ATOM 716 C C . ASP A 1 99 ? 4.646 11.923 -10.858 1.00 90.62 99 ASP A C 1
ATOM 718 O O . ASP A 1 99 ? 5.343 12.882 -10.544 1.00 90.62 99 ASP A O 1
ATOM 722 N N . ARG A 1 100 ? 4.696 10.762 -10.195 1.00 87.62 100 ARG A N 1
ATOM 723 C CA . ARG A 1 100 ? 5.617 10.515 -9.078 1.00 87.62 100 ARG A CA 1
ATOM 724 C C . ARG A 1 100 ? 7.010 10.070 -9.534 1.00 87.62 100 ARG A C 1
ATOM 726 O O . ARG A 1 100 ? 7.843 9.760 -8.689 1.00 87.62 100 ARG A O 1
ATOM 733 N N . GLY A 1 101 ? 7.259 10.007 -10.845 1.00 89.19 101 GLY A N 1
ATOM 734 C CA . GLY A 1 101 ? 8.553 9.614 -11.399 1.00 89.19 101 GLY A CA 1
ATOM 735 C C . GLY A 1 101 ? 8.959 8.174 -11.073 1.00 89.19 101 GLY A C 1
ATOM 736 O O . GLY A 1 101 ? 10.146 7.876 -11.025 1.00 89.19 101 GLY A O 1
ATOM 737 N N . VAL A 1 102 ? 8.003 7.268 -10.835 1.00 87.62 102 VAL A N 1
ATOM 738 C CA . VAL A 1 102 ? 8.303 5.879 -10.455 1.00 87.62 102 VAL A CA 1
ATOM 739 C C . VAL A 1 102 ? 8.929 5.151 -11.651 1.00 87.62 102 VAL A C 1
ATOM 741 O O . VAL A 1 102 ? 8.293 5.089 -12.712 1.00 87.62 102 VAL A O 1
ATOM 744 N N . PRO A 1 103 ? 10.121 4.543 -11.536 1.00 86.19 103 PRO A N 1
ATOM 745 C CA . PRO A 1 103 ? 10.741 3.807 -12.638 1.00 86.19 103 PRO A CA 1
ATOM 746 C C . PRO A 1 103 ? 9.908 2.600 -13.081 1.00 86.19 103 PRO A C 1
ATOM 748 O O . PRO A 1 103 ? 9.342 1.882 -12.258 1.00 86.19 103 PRO A O 1
ATOM 751 N N . ARG A 1 104 ? 9.840 2.324 -14.392 1.00 83.81 104 ARG A N 1
ATOM 752 C CA . ARG A 1 104 ? 9.009 1.234 -14.951 1.00 83.81 104 ARG A CA 1
ATOM 753 C C . ARG A 1 104 ? 9.374 -0.149 -14.398 1.00 83.81 104 ARG A C 1
ATOM 755 O O . ARG A 1 104 ? 8.481 -0.979 -14.239 1.00 83.81 104 ARG A O 1
ATOM 762 N N . SER A 1 105 ? 10.652 -0.377 -14.102 1.00 81.81 105 SER A N 1
ATOM 763 C CA . SER A 1 105 ? 11.151 -1.605 -13.476 1.00 81.81 105 SER A CA 1
ATOM 764 C C . SER A 1 105 ? 10.579 -1.800 -12.070 1.00 81.81 105 SER A C 1
ATOM 766 O O . SER A 1 105 ? 10.159 -2.903 -11.738 1.00 81.81 105 SER A O 1
ATOM 768 N N . LEU A 1 106 ? 10.483 -0.723 -11.285 1.00 82.69 106 LEU A N 1
ATOM 769 C CA . LEU A 1 106 ? 9.894 -0.737 -9.947 1.00 82.69 106 LEU A CA 1
ATOM 770 C C . LEU A 1 106 ? 8.368 -0.889 -10.007 1.00 82.69 106 LEU A C 1
ATOM 772 O O . LEU A 1 106 ? 7.809 -1.703 -9.281 1.00 82.69 106 LEU A O 1
ATOM 776 N N . ARG A 1 107 ? 7.686 -0.188 -10.932 1.00 88.19 107 ARG A N 1
ATOM 777 C CA . ARG A 1 107 ? 6.215 -0.268 -11.086 1.00 88.19 107 ARG A CA 1
ATOM 778 C C . ARG A 1 107 ? 5.714 -1.712 -11.136 1.00 88.19 107 ARG A C 1
ATOM 780 O O . ARG A 1 107 ? 4.674 -2.003 -10.567 1.00 88.19 107 ARG A O 1
ATOM 787 N N . ARG A 1 108 ? 6.425 -2.608 -11.833 1.00 83.50 108 ARG A N 1
ATOM 788 C CA . ARG A 1 108 ? 6.007 -4.008 -12.035 1.00 83.50 108 ARG A CA 1
ATOM 789 C C . ARG A 1 108 ? 6.034 -4.857 -10.767 1.00 83.50 108 ARG A C 1
ATOM 791 O O . ARG A 1 108 ? 5.292 -5.828 -10.719 1.00 83.50 108 ARG A O 1
ATOM 798 N N . SER A 1 109 ? 6.857 -4.508 -9.783 1.00 86.25 109 SER A N 1
ATOM 799 C CA . SER A 1 109 ? 7.006 -5.285 -8.552 1.00 86.25 109 SER A CA 1
ATOM 800 C C . SER A 1 109 ? 6.335 -4.641 -7.343 1.00 86.25 109 SER A C 1
ATOM 802 O O . SER A 1 109 ? 6.149 -5.335 -6.350 1.00 86.25 109 SER A O 1
ATOM 804 N N . LEU A 1 110 ? 5.956 -3.357 -7.406 1.00 90.69 110 LEU A N 1
ATOM 805 C CA . LEU A 1 110 ? 5.371 -2.652 -6.263 1.00 90.69 110 LEU A CA 1
ATOM 806 C C . LEU A 1 110 ? 4.096 -3.336 -5.737 1.00 90.69 110 LEU A C 1
ATOM 808 O O . LEU A 1 110 ? 3.154 -3.550 -6.513 1.00 90.69 110 LEU A O 1
ATOM 812 N N . PRO A 1 111 ? 4.025 -3.595 -4.418 1.00 94.44 111 PRO A N 1
ATOM 813 C CA . PRO A 1 111 ? 2.804 -4.030 -3.766 1.00 94.44 111 PRO A CA 1
ATOM 814 C C . PRO A 1 111 ? 1.707 -2.971 -3.850 1.00 94.44 111 PRO A C 1
ATOM 816 O O . PRO A 1 111 ? 1.911 -1.786 -3.566 1.00 94.44 111 PRO A O 1
ATOM 819 N N . VAL A 1 112 ? 0.515 -3.435 -4.196 1.00 96.31 112 VAL A N 1
ATOM 820 C CA . VAL A 1 112 ? -0.740 -2.694 -4.179 1.00 96.31 112 VAL A CA 1
ATOM 821 C C . VAL A 1 112 ? -1.710 -3.456 -3.288 1.00 96.31 112 VAL A C 1
ATOM 823 O O . VAL A 1 112 ? -1.996 -4.630 -3.528 1.00 96.31 112 VAL A O 1
ATOM 826 N N . VAL A 1 113 ? -2.217 -2.777 -2.264 1.00 97.12 113 VAL A N 1
ATOM 827 C CA . VAL A 1 113 ? -3.229 -3.310 -1.351 1.00 97.12 113 VAL A CA 1
ATOM 828 C C . VAL A 1 113 ? -4.605 -2.889 -1.844 1.00 97.12 113 VAL A C 1
ATOM 830 O O . VAL A 1 113 ? -4.876 -1.701 -2.039 1.00 97.12 113 VAL A O 1
ATOM 833 N N . ILE A 1 114 ? -5.470 -3.875 -2.048 1.00 97.62 114 ILE A N 1
ATOM 834 C CA . ILE A 1 114 ? -6.847 -3.737 -2.502 1.00 97.62 114 ILE A CA 1
ATOM 835 C C . ILE A 1 114 ? -7.779 -4.140 -1.360 1.00 97.62 114 ILE A C 1
ATOM 837 O O . ILE A 1 114 ? -7.707 -5.257 -0.850 1.00 97.62 114 ILE A O 1
ATOM 841 N N . ALA A 1 115 ? -8.698 -3.254 -1.000 1.00 96.00 115 ALA A N 1
ATOM 842 C CA . ALA A 1 115 ? -9.709 -3.491 0.022 1.00 96.00 115 ALA A CA 1
ATOM 843 C C . ALA A 1 115 ? -11.097 -3.199 -0.556 1.00 96.00 115 ALA A C 1
ATOM 845 O O . ALA A 1 115 ? -11.327 -2.149 -1.160 1.00 96.00 115 ALA A O 1
ATOM 846 N N . GLY A 1 116 ? -12.016 -4.164 -0.449 1.00 92.69 116 GLY A N 1
ATOM 847 C CA . GLY A 1 116 ? -13.364 -4.042 -1.021 1.00 92.69 116 GLY A CA 1
ATOM 848 C C . GLY A 1 116 ? -13.375 -3.700 -2.520 1.00 92.69 116 GLY A C 1
ATOM 849 O O . GLY A 1 116 ? -14.207 -2.914 -2.963 1.00 92.69 116 GLY A O 1
ATOM 850 N N . GLY A 1 117 ? -12.407 -4.211 -3.291 1.00 92.94 117 GLY A N 1
ATOM 851 C CA . GLY A 1 117 ? -12.274 -3.942 -4.731 1.00 92.94 117 GLY A CA 1
ATOM 852 C C . GLY A 1 117 ? -11.675 -2.577 -5.099 1.00 92.94 117 GLY A C 1
ATOM 853 O O . GLY A 1 117 ? -11.596 -2.254 -6.283 1.00 92.94 117 GLY A O 1
ATOM 854 N N . ARG A 1 118 ? -11.229 -1.779 -4.122 1.00 95.38 118 ARG A N 1
ATOM 855 C CA . ARG A 1 118 ? -10.619 -0.456 -4.331 1.00 95.38 118 ARG A CA 1
ATOM 856 C C . ARG A 1 118 ? -9.156 -0.460 -3.912 1.00 95.38 118 ARG A C 1
ATOM 858 O O . ARG A 1 118 ? -8.785 -1.159 -2.974 1.00 95.38 118 ARG A O 1
ATOM 865 N N . VAL A 1 119 ? -8.328 0.336 -4.585 1.00 96.94 119 VAL A N 1
ATOM 866 C CA . VAL A 1 119 ? -6.924 0.517 -4.190 1.00 96.94 119 VAL A CA 1
ATOM 867 C C . VAL A 1 119 ? -6.877 1.303 -2.883 1.00 96.94 119 VAL A C 1
ATOM 869 O O . VAL A 1 119 ? -7.239 2.474 -2.866 1.00 96.94 119 VAL A O 1
ATOM 872 N N . ALA A 1 120 ? -6.409 0.668 -1.812 1.00 96.12 120 ALA A N 1
ATOM 873 C CA . ALA A 1 120 ? -6.214 1.306 -0.514 1.00 96.12 120 ALA A CA 1
ATOM 874 C C . ALA A 1 120 ? -4.830 1.952 -0.410 1.00 96.12 120 ALA A C 1
ATOM 876 O O . ALA A 1 120 ? -4.689 3.078 0.068 1.00 96.12 120 ALA A O 1
ATOM 877 N N . TRP A 1 121 ? -3.803 1.258 -0.904 1.00 95.44 121 TRP A N 1
ATOM 878 C CA . TRP A 1 121 ? -2.420 1.704 -0.789 1.00 95.44 121 TRP A CA 1
ATOM 879 C C . TRP A 1 121 ? -1.549 1.169 -1.924 1.00 95.44 121 TRP A C 1
ATOM 881 O O . TRP A 1 121 ? -1.690 0.025 -2.352 1.00 95.44 121 TRP A O 1
ATOM 891 N N . VAL A 1 122 ? -0.630 2.006 -2.396 1.00 94.94 122 VAL A N 1
ATOM 892 C CA . VAL A 1 122 ? 0.449 1.650 -3.317 1.00 94.94 122 VAL A CA 1
ATOM 893 C C . VAL A 1 122 ? 1.759 1.914 -2.590 1.00 94.94 122 VAL A C 1
ATOM 895 O O . VAL A 1 122 ? 2.076 3.073 -2.296 1.00 94.94 122 VAL A O 1
ATOM 898 N N . ALA A 1 123 ? 2.502 0.848 -2.296 1.00 92.25 123 ALA A N 1
ATOM 899 C CA . ALA A 1 123 ? 3.680 0.897 -1.439 1.00 92.25 123 ALA A CA 1
ATOM 900 C C . ALA A 1 123 ? 4.689 1.957 -1.898 1.00 92.25 123 ALA A C 1
ATOM 902 O O . ALA A 1 123 ? 5.107 1.978 -3.053 1.00 92.25 123 ALA A O 1
ATOM 903 N N . GLY A 1 124 ? 5.045 2.870 -0.989 1.00 87.69 124 GLY A N 1
ATOM 904 C CA . GLY A 1 124 ? 5.991 3.958 -1.259 1.00 87.69 124 GLY A CA 1
ATOM 905 C C . GLY A 1 124 ? 5.496 5.048 -2.217 1.00 87.69 124 GLY A C 1
ATOM 906 O O . GLY A 1 124 ? 6.229 5.999 -2.454 1.00 87.69 124 GLY A O 1
ATOM 907 N N . VAL A 1 125 ? 4.272 4.957 -2.751 1.00 90.44 125 VAL A N 1
ATOM 908 C CA . VAL A 1 125 ? 3.749 5.914 -3.739 1.00 90.44 125 VAL A CA 1
ATOM 909 C C . VAL A 1 125 ? 2.581 6.717 -3.177 1.00 90.44 125 VAL A C 1
ATOM 911 O O . VAL A 1 125 ? 2.658 7.944 -3.124 1.00 90.44 125 VAL A O 1
ATOM 914 N N . ALA A 1 126 ? 1.481 6.076 -2.781 1.00 91.25 126 ALA A N 1
ATOM 915 C CA . ALA A 1 126 ? 0.292 6.803 -2.339 1.00 91.25 126 ALA A CA 1
ATOM 916 C C . ALA A 1 126 ? -0.640 5.954 -1.475 1.00 91.25 126 ALA A C 1
ATOM 918 O O . ALA A 1 126 ? -0.835 4.768 -1.730 1.00 91.25 126 ALA A O 1
ATOM 919 N N . VAL A 1 127 ? -1.280 6.612 -0.511 1.00 92.56 127 VAL A N 1
ATOM 920 C CA . VAL A 1 127 ? -2.460 6.114 0.206 1.00 92.56 127 VAL A CA 1
ATOM 921 C C . VAL A 1 127 ? -3.702 6.677 -0.472 1.00 92.56 127 VAL A C 1
ATOM 923 O O . VAL A 1 127 ? -3.678 7.812 -0.964 1.00 92.56 127 VAL A O 1
ATOM 926 N N . SER A 1 128 ? -4.777 5.897 -0.522 1.00 94.12 128 SER A N 1
ATOM 927 C CA . SER A 1 128 ? -6.046 6.405 -1.017 1.00 94.12 128 SER A CA 1
ATOM 928 C C . SER A 1 128 ? -6.798 7.187 0.059 1.00 94.12 128 SER A C 1
ATOM 930 O O . SER A 1 128 ? -6.927 6.737 1.191 1.00 94.12 128 SER A O 1
ATOM 932 N N . ASP A 1 129 ? -7.350 8.332 -0.331 1.00 92.19 129 ASP A N 1
ATOM 933 C CA . ASP A 1 129 ? -8.241 9.173 0.474 1.00 92.19 129 ASP A CA 1
ATOM 934 C C . ASP A 1 129 ? -9.475 8.407 0.984 1.00 92.19 129 ASP A C 1
ATOM 936 O O . ASP A 1 129 ? -9.955 8.676 2.076 1.00 92.19 129 ASP A O 1
ATOM 940 N N . ASP A 1 130 ? -9.933 7.387 0.244 1.00 91.25 130 ASP A N 1
ATOM 941 C CA . ASP A 1 130 ? -11.041 6.504 0.639 1.00 91.25 130 ASP A CA 1
ATOM 942 C C . ASP A 1 130 ? -10.764 5.702 1.928 1.00 91.25 130 ASP A C 1
ATOM 944 O O . ASP A 1 130 ? -11.693 5.153 2.516 1.00 91.25 130 ASP A O 1
ATOM 948 N N . PHE A 1 131 ? -9.495 5.602 2.332 1.00 91.50 131 PHE A N 1
ATOM 949 C CA . PHE A 1 131 ? -9.030 4.880 3.519 1.00 91.50 131 PHE A CA 1
ATOM 950 C C . PHE A 1 131 ? -8.207 5.785 4.442 1.00 91.50 131 PHE A C 1
ATOM 952 O O . PHE A 1 131 ? -7.385 5.310 5.232 1.00 91.50 131 PHE A O 1
ATOM 959 N N . ARG A 1 132 ? -8.394 7.103 4.306 1.00 88.75 132 ARG A N 1
ATOM 960 C CA . ARG A 1 132 ? -7.775 8.102 5.170 1.00 88.75 132 ARG A CA 1
ATOM 961 C C . ARG A 1 132 ? -8.103 7.795 6.628 1.00 88.75 132 ARG A C 1
ATOM 963 O O . ARG A 1 132 ? -9.248 7.524 6.962 1.00 88.75 132 ARG A O 1
ATOM 970 N N . LEU A 1 133 ? -7.098 7.910 7.489 1.00 85.56 133 LEU A N 1
ATOM 971 C CA . LEU A 1 133 ? -7.295 7.850 8.930 1.00 85.56 133 LEU A CA 1
ATOM 972 C C . LEU A 1 133 ? -8.089 9.077 9.408 1.00 85.56 133 LEU A C 1
ATOM 974 O O . LEU A 1 133 ? -7.605 10.206 9.300 1.00 85.56 133 LEU A O 1
ATOM 978 N N . GLU A 1 134 ? -9.294 8.860 9.935 1.00 81.25 134 GLU A N 1
ATOM 979 C CA . GLU A 1 134 ? -10.089 9.924 10.550 1.00 81.25 134 GLU A CA 1
ATOM 980 C C . GLU A 1 134 ? -9.667 10.182 12.008 1.00 81.25 134 GLU A C 1
ATOM 982 O O . GLU A 1 134 ? -9.196 9.272 12.701 1.00 81.25 134 GLU A O 1
ATOM 987 N N . PRO A 1 135 ? -9.846 11.411 12.526 1.00 78.69 135 PRO A N 1
ATOM 988 C CA . PRO A 1 135 ? -9.605 11.699 13.935 1.00 78.69 135 PRO A CA 1
ATOM 989 C C . PRO A 1 135 ? -10.435 10.787 14.852 1.00 78.69 135 PRO A C 1
ATOM 991 O O . PRO A 1 135 ? -11.659 10.748 14.759 1.00 78.69 135 PRO A O 1
ATOM 994 N N . GLY A 1 136 ? -9.765 10.077 15.764 1.00 78.12 136 GLY A N 1
ATOM 995 C CA . GLY A 1 136 ? -10.411 9.175 16.726 1.00 78.12 136 GLY A CA 1
ATOM 996 C C . GLY A 1 136 ? -10.733 7.775 16.194 1.00 78.12 136 GLY A C 1
ATOM 997 O O . GLY A 1 136 ? -11.223 6.951 16.965 1.00 78.12 136 GLY A O 1
ATOM 998 N N . ALA A 1 137 ? -10.440 7.486 14.923 1.00 81.50 137 ALA A N 1
ATOM 999 C CA . ALA A 1 137 ? -10.569 6.144 14.372 1.00 81.50 137 ALA A CA 1
ATOM 1000 C C . ALA A 1 137 ? -9.424 5.219 14.809 1.00 81.50 137 ALA A C 1
ATOM 1002 O O . ALA A 1 137 ? -8.317 5.660 15.135 1.00 81.50 137 ALA A O 1
ATOM 1003 N N . GLU A 1 138 ? -9.688 3.912 14.791 1.00 84.50 138 GLU A N 1
ATOM 1004 C CA . GLU A 1 138 ? -8.655 2.907 15.015 1.00 84.50 138 GLU A CA 1
ATOM 1005 C C . GLU A 1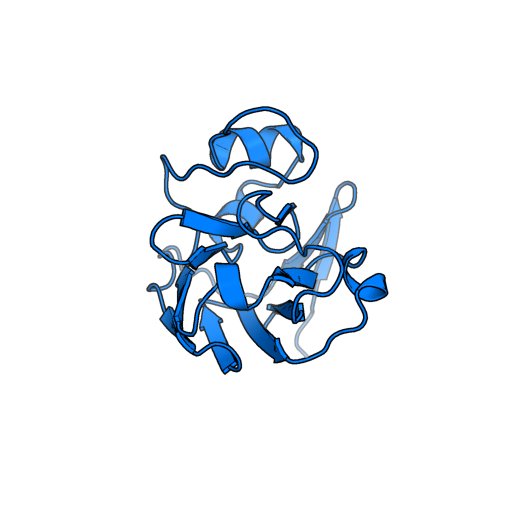 138 ? -7.713 2.847 13.805 1.00 84.50 138 GLU A C 1
ATOM 1007 O O . GLU A 1 138 ? -8.153 2.749 12.655 1.00 84.50 138 GLU A O 1
ATOM 1012 N N . SER A 1 139 ? -6.407 2.922 14.070 1.00 85.94 139 SER A N 1
ATOM 1013 C CA . SER A 1 139 ? -5.378 2.954 13.035 1.00 85.94 139 SER A CA 1
ATOM 1014 C C . SER A 1 139 ? -4.720 1.593 12.822 1.00 85.94 139 SER A C 1
ATOM 1016 O O . SER A 1 139 ? -4.398 0.859 13.764 1.00 85.94 139 SER A O 1
ATOM 1018 N N . ILE A 1 140 ? -4.449 1.300 11.553 1.00 89.00 140 ILE A N 1
ATOM 1019 C CA . ILE A 1 140 ? -3.570 0.217 11.121 1.00 89.00 140 ILE A CA 1
ATOM 1020 C C . ILE A 1 140 ? -2.406 0.803 10.347 1.00 89.00 140 ILE A C 1
ATOM 1022 O O . ILE A 1 140 ? -2.582 1.695 9.514 1.00 89.00 140 ILE A O 1
ATOM 1026 N N . VAL A 1 141 ? -1.213 0.291 10.625 1.00 89.81 141 VAL A N 1
ATOM 1027 C CA . VAL A 1 141 ? -0.031 0.599 9.834 1.00 89.81 141 VAL A CA 1
ATOM 1028 C C . VAL A 1 141 ? 0.268 -0.553 8.893 1.00 89.81 141 VAL A C 1
ATOM 1030 O O . VAL A 1 141 ? 0.443 -1.696 9.319 1.00 89.81 141 VAL A O 1
ATOM 1033 N N . LEU A 1 142 ? 0.322 -0.221 7.606 1.00 90.94 142 LEU A N 1
ATOM 1034 C CA . LEU A 1 142 ? 0.824 -1.093 6.559 1.00 90.94 142 LEU A CA 1
ATOM 1035 C C . LEU A 1 142 ? 2.303 -0.804 6.328 1.00 90.94 142 LEU A C 1
ATOM 1037 O O . LEU A 1 142 ? 2.681 0.360 6.195 1.00 90.94 142 LEU A O 1
ATOM 1041 N N . THR A 1 143 ? 3.122 -1.850 6.233 1.00 91.25 143 THR A N 1
ATOM 1042 C CA . THR A 1 143 ? 4.515 -1.734 5.783 1.00 91.25 143 THR A CA 1
ATOM 1043 C C . THR A 1 143 ? 4.783 -2.662 4.609 1.00 91.25 143 THR A C 1
ATOM 1045 O O . THR A 1 143 ? 4.161 -3.715 4.496 1.00 91.25 143 THR A O 1
ATOM 1048 N N . ALA A 1 144 ? 5.692 -2.263 3.723 1.00 90.56 144 ALA A N 1
ATOM 1049 C CA . ALA A 1 144 ? 6.161 -3.073 2.609 1.00 90.56 144 ALA A CA 1
ATOM 1050 C C . ALA A 1 144 ? 7.681 -2.968 2.524 1.00 90.56 144 ALA A C 1
ATOM 1052 O O . ALA A 1 144 ? 8.226 -1.884 2.303 1.00 90.56 144 ALA A O 1
ATOM 1053 N N . ARG A 1 145 ? 8.363 -4.102 2.679 1.00 87.88 145 ARG A N 1
ATOM 1054 C CA . ARG A 1 145 ? 9.825 -4.196 2.607 1.00 87.88 145 ARG A CA 1
ATOM 1055 C C . ARG A 1 145 ? 10.252 -5.335 1.683 1.00 87.88 145 ARG A C 1
ATOM 1057 O O . ARG A 1 145 ? 9.512 -6.313 1.571 1.00 87.88 145 ARG A O 1
ATOM 1064 N N . PRO A 1 146 ? 11.427 -5.249 1.039 1.00 84.00 146 PRO A N 1
ATOM 1065 C CA . PRO A 1 146 ? 12.001 -6.395 0.351 1.00 84.00 146 PRO A CA 1
ATOM 1066 C C . PRO A 1 146 ? 12.162 -7.560 1.332 1.00 84.00 146 PRO A C 1
ATOM 1068 O O . PRO A 1 146 ? 12.640 -7.383 2.457 1.00 84.00 146 PRO A O 1
ATOM 1071 N N . ALA A 1 147 ? 11.726 -8.739 0.917 1.00 75.19 147 ALA A N 1
ATOM 1072 C CA . ALA A 1 147 ? 11.946 -9.967 1.644 1.00 75.19 147 ALA A CA 1
ATOM 1073 C C . ALA A 1 147 ? 13.396 -10.405 1.394 1.00 75.19 147 ALA A C 1
ATOM 1075 O O . ALA A 1 147 ? 13.790 -10.586 0.241 1.00 75.19 147 ALA A O 1
ATOM 1076 N N . ALA A 1 148 ? 14.177 -10.482 2.473 1.00 61.25 148 ALA A N 1
ATOM 1077 C CA . ALA A 1 148 ? 15.583 -10.883 2.445 1.00 61.25 148 ALA A CA 1
ATOM 1078 C C . ALA A 1 148 ? 15.777 -12.326 1.952 1.00 61.25 148 ALA A C 1
ATOM 1080 O O . ALA A 1 148 ? 14.821 -13.132 2.067 1.00 61.25 148 ALA A O 1
#

Secondary structure (DSSP, 8-state):
----EEEEETTEEEEE-S----SPPPPEEEESSEEEEETTEEEEEEE---GGGGGSTTEEEEEHHHH-SEEEEEE--TT-EE-BTTSSS-EEHHHHHHHTT--HHHHTT-EEEEETTEEEEETTTEEBGGG---TTPPEEEEEEEE--

Sequence (148 aa):
GGGVSAICESGWVRFEVAGLVDAAPAPVQMSVPGECRVGEWEVTAQLRGDPSLAATPGLAGLDVGALGQRVEVRTWRAGDRIRPLGMRGTKTLGDLFTDRGVPRSLRRSLPVVIAGGRVAWVAGVAVSDDFRLEPGAESIVLTARPAA

pLDDT: mean 80.65, std 18.2, range [31.72, 97.62]

Foldseek 3Di:
DQDFDFDDDPNDTDTDHPDDPVDWFDKDKAFAQGWDDGPQKIKGKDWDDDCVCCVDFQKHKFFDVLQDGMKIKTADDFPAWAAFPPDPDIDTVVVLCVVQVPDPVCSRRWIFIGGPNHTQDTGRRGGGPSGDDDVPGTIMMMGMDGHD

Radius of gyration: 14.81 Å; chains: 1; bounding box: 42×30×33 Å